Protein AF-A0A670JZL6-F1 (afdb_monomer_lite)

Secondary structure (DSSP, 8-state):
-HHHHHHHHHHHHHHHHHHHHHHHHHHTPSEE-TTT--EE--------GGG-EEPSSTT--EE-PPPP-------TT-----

pLDDT: mean 90.6, std 14.36, range [46.12, 98.62]

Radius of gyration: 22.81 Å; chains: 1; bounding box: 48×34×72 Å

Structure (mmCIF, N/CA/C/O backbone):
data_AF-A0A670JZL6-F1
#
_entry.id   AF-A0A670JZL6-F1
#
loop_
_atom_site.group_PDB
_atom_site.id
_atom_site.type_symbol
_atom_site.label_atom_id
_atom_site.label_alt_id
_atom_site.label_comp_id
_atom_site.label_asym_id
_atom_site.label_entity_id
_atom_site.label_seq_id
_atom_site.pdbx_PDB_ins_code
_atom_site.Cartn_x
_atom_site.Cartn_y
_atom_site.Cartn_z
_atom_site.occupancy
_atom_site.B_iso_or_equiv
_atom_site.auth_seq_id
_atom_site.auth_comp_id
_atom_site.auth_asym_id
_atom_site.auth_atom_id
_atom_site.pdbx_PDB_model_num
ATOM 1 N N . GLY A 1 1 ? 22.635 -14.290 -28.989 1.00 68.31 1 GLY A N 1
ATOM 2 C CA . GLY A 1 1 ? 22.411 -13.400 -30.149 1.00 68.31 1 GLY A CA 1
ATOM 3 C C . GLY A 1 1 ? 22.308 -11.965 -29.668 1.00 68.31 1 GLY A C 1
ATOM 4 O O . GLY A 1 1 ? 22.021 -11.776 -28.495 1.00 68.31 1 GLY A O 1
ATOM 5 N N . LEU A 1 2 ? 22.530 -10.978 -30.540 1.00 72.19 2 LEU A N 1
ATOM 6 C CA . LEU A 1 2 ? 22.588 -9.546 -30.185 1.00 72.19 2 LEU A CA 1
ATOM 7 C C . LEU A 1 2 ? 21.369 -9.053 -29.369 1.00 72.19 2 LEU A C 1
ATOM 9 O O . LEU A 1 2 ? 21.518 -8.260 -28.447 1.00 72.19 2 LEU A O 1
ATOM 13 N N . GLY A 1 3 ? 20.171 -9.581 -29.650 1.00 82.19 3 GLY A N 1
ATOM 14 C CA . GLY A 1 3 ? 18.945 -9.229 -28.920 1.00 82.19 3 GLY A CA 1
ATOM 15 C C . GLY A 1 3 ? 18.897 -9.704 -27.461 1.00 82.19 3 GLY A C 1
ATOM 16 O O . GLY A 1 3 ? 18.246 -9.068 -26.641 1.00 82.19 3 GLY A O 1
ATOM 17 N N . ASP A 1 4 ? 19.613 -10.778 -27.114 1.00 89.62 4 ASP A N 1
ATOM 18 C CA . ASP A 1 4 ? 19.689 -11.272 -25.730 1.00 89.62 4 ASP A CA 1
ATOM 19 C C . ASP A 1 4 ? 20.568 -10.359 -24.858 1.00 89.62 4 ASP A C 1
ATOM 21 O O . ASP A 1 4 ? 20.247 -10.114 -23.699 1.00 89.62 4 ASP A O 1
ATOM 25 N N . GLN A 1 5 ? 21.639 -9.790 -25.425 1.00 91.44 5 GLN A N 1
ATOM 26 C CA . GLN A 1 5 ? 22.460 -8.788 -24.735 1.00 91.44 5 GLN A CA 1
ATOM 27 C C . GLN A 1 5 ? 21.682 -7.487 -24.512 1.00 91.44 5 GLN A C 1
ATOM 29 O O . GLN A 1 5 ? 21.610 -7.017 -23.382 1.00 91.44 5 GLN A O 1
ATOM 34 N N . PHE A 1 6 ? 21.009 -6.973 -25.546 1.00 94.88 6 PHE A N 1
ATOM 35 C CA . PHE A 1 6 ? 20.193 -5.761 -25.421 1.00 94.88 6 PHE A CA 1
ATOM 36 C C . PHE A 1 6 ? 19.056 -5.915 -2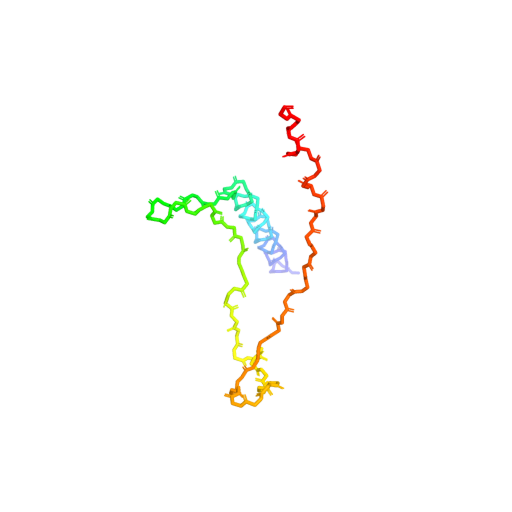4.398 1.00 94.88 6 PHE A C 1
ATOM 38 O O . PHE A 1 6 ? 18.799 -5.015 -23.602 1.00 94.88 6 PHE A O 1
ATOM 45 N N . TYR A 1 7 ? 18.379 -7.069 -24.380 1.00 96.31 7 TYR A N 1
ATOM 46 C CA . TYR A 1 7 ? 17.327 -7.329 -23.398 1.00 96.31 7 TYR A CA 1
ATOM 47 C C . TYR A 1 7 ? 17.877 -7.376 -21.966 1.00 96.31 7 TYR A C 1
ATOM 49 O O . TYR A 1 7 ? 17.277 -6.799 -21.059 1.00 96.31 7 TYR A O 1
ATOM 57 N N . LYS A 1 8 ? 19.037 -8.014 -21.757 1.00 96.06 8 LYS A N 1
ATOM 58 C CA . LYS A 1 8 ? 19.708 -8.047 -20.448 1.00 96.06 8 LYS A CA 1
ATOM 59 C C . LYS A 1 8 ? 20.070 -6.646 -19.963 1.00 96.06 8 LYS A C 1
ATOM 61 O O . LYS A 1 8 ? 19.711 -6.296 -18.841 1.00 96.06 8 LYS A O 1
ATOM 66 N N . GLU A 1 9 ? 20.678 -5.832 -20.821 1.00 96.69 9 GLU A N 1
ATOM 67 C CA . GLU A 1 9 ? 20.997 -4.433 -20.511 1.00 96.69 9 GLU A CA 1
ATOM 68 C C . GLU A 1 9 ? 19.733 -3.635 -20.163 1.00 96.69 9 GLU A C 1
ATOM 70 O O . GLU A 1 9 ? 19.688 -2.947 -19.143 1.00 96.69 9 GLU A O 1
ATOM 75 N N . ALA A 1 10 ? 18.650 -3.787 -20.932 1.00 97.25 10 ALA A N 1
ATOM 76 C CA . ALA A 1 10 ? 17.386 -3.110 -20.643 1.00 97.25 10 ALA A CA 1
ATOM 77 C C . ALA A 1 10 ? 16.828 -3.474 -19.254 1.00 97.25 10 ALA A C 1
ATOM 79 O O . ALA A 1 10 ? 16.398 -2.594 -18.504 1.00 97.25 10 ALA A O 1
ATOM 80 N N . ILE A 1 11 ? 16.881 -4.753 -18.869 1.00 97.69 11 ILE A N 1
ATOM 81 C CA . ILE A 1 11 ? 16.450 -5.208 -17.539 1.00 97.69 11 ILE A CA 1
ATOM 82 C C . ILE A 1 11 ? 17.338 -4.628 -16.433 1.00 97.69 11 ILE A C 1
ATOM 84 O O . ILE A 1 11 ? 16.824 -4.198 -15.395 1.00 97.69 11 ILE A O 1
ATOM 88 N N . GLU A 1 12 ? 18.652 -4.570 -16.640 1.00 98.00 12 GLU A N 1
ATOM 89 C CA . GLU A 1 12 ? 19.587 -3.964 -15.685 1.00 98.00 12 GLU A CA 1
ATOM 90 C C . GLU A 1 12 ? 19.333 -2.463 -15.504 1.00 98.00 12 GLU A C 1
ATOM 92 O O . GLU A 1 12 ? 19.331 -1.959 -14.373 1.00 98.00 12 GLU A O 1
ATOM 97 N N . HIS A 1 13 ? 19.024 -1.755 -16.590 1.00 98.12 13 HIS A N 1
ATOM 98 C CA . HIS A 1 13 ? 18.638 -0.346 -16.550 1.00 98.12 13 HIS A CA 1
ATOM 99 C C . HIS A 1 13 ? 17.320 -0.155 -15.785 1.00 98.12 13 HIS A C 1
ATOM 101 O O . HIS A 1 13 ? 17.238 0.704 -14.901 1.00 98.12 13 HIS A O 1
ATOM 107 N N . CYS A 1 14 ? 16.307 -0.990 -16.050 1.00 98.25 14 CYS A N 1
ATOM 108 C CA . CYS A 1 14 ? 15.039 -0.975 -15.315 1.00 98.25 14 CYS A CA 1
ATOM 109 C C . CYS A 1 14 ? 15.245 -1.227 -13.817 1.00 98.25 14 CYS A C 1
ATOM 111 O O . CYS A 1 14 ? 14.664 -0.529 -12.979 1.00 98.25 14 CYS A O 1
ATOM 113 N N . ARG A 1 15 ? 16.096 -2.196 -13.466 1.00 98.38 15 ARG A N 1
ATOM 114 C CA . ARG A 1 15 ? 16.439 -2.505 -12.075 1.00 98.38 15 ARG A CA 1
ATOM 115 C C . ARG A 1 15 ? 17.105 -1.314 -11.396 1.00 98.38 15 ARG A C 1
ATOM 117 O O . ARG A 1 15 ? 16.668 -0.916 -10.319 1.00 98.38 15 ARG A O 1
ATOM 124 N N . SER A 1 16 ? 18.113 -0.728 -12.036 1.00 98.44 16 SER A N 1
ATOM 125 C CA . SER A 1 16 ? 18.861 0.418 -11.505 1.00 98.44 16 SER A CA 1
ATOM 126 C C . SER A 1 16 ? 17.957 1.631 -11.286 1.00 98.44 16 SER A C 1
ATOM 128 O O . SER A 1 16 ? 18.014 2.281 -10.239 1.00 98.44 16 SER A O 1
ATOM 130 N N . TYR A 1 17 ? 17.055 1.897 -12.235 1.00 98.62 17 TYR A N 1
ATOM 131 C CA . TYR A 1 17 ? 16.044 2.942 -12.101 1.00 98.62 17 TYR A CA 1
ATOM 132 C C . TYR A 1 17 ? 15.098 2.685 -10.920 1.00 98.62 17 TYR A C 1
ATOM 134 O O . TYR A 1 17 ? 14.888 3.580 -10.101 1.00 98.62 17 TYR A O 1
ATOM 142 N N . ASN A 1 18 ? 14.567 1.465 -10.786 1.00 98.56 18 ASN A N 1
ATOM 143 C CA . ASN A 1 18 ? 13.670 1.108 -9.685 1.00 98.56 18 ASN A CA 1
ATOM 144 C C . ASN A 1 18 ? 14.366 1.234 -8.316 1.00 98.56 18 ASN A C 1
ATOM 146 O O . ASN A 1 18 ? 13.799 1.791 -7.375 1.00 98.56 18 ASN A O 1
ATOM 150 N N . SER A 1 19 ? 15.627 0.803 -8.212 1.00 98.56 19 SER A N 1
ATOM 151 C CA . SER A 1 19 ? 16.430 0.982 -6.997 1.00 98.56 19 SER A CA 1
ATOM 152 C C . SER A 1 19 ? 16.574 2.456 -6.618 1.00 98.56 19 SER A C 1
ATOM 154 O O . SER A 1 19 ? 16.349 2.812 -5.459 1.00 98.56 19 SER A O 1
ATOM 156 N N . ARG A 1 20 ? 16.876 3.326 -7.588 1.00 98.50 20 ARG A N 1
ATOM 157 C CA . ARG A 1 20 ? 16.958 4.772 -7.352 1.00 98.50 20 ARG A CA 1
ATOM 158 C C . ARG A 1 20 ? 15.610 5.363 -6.935 1.00 98.50 20 ARG A C 1
ATOM 160 O O . ARG A 1 20 ? 15.556 6.117 -5.968 1.00 98.50 20 ARG A O 1
ATOM 167 N N . LEU A 1 21 ? 14.522 4.970 -7.594 1.00 98.25 21 LEU A N 1
ATOM 168 C CA . LEU A 1 21 ? 13.166 5.408 -7.254 1.00 98.25 21 LEU A CA 1
ATOM 169 C C . LEU A 1 21 ? 12.781 5.024 -5.815 1.00 98.25 21 LEU A C 1
ATOM 171 O O . LEU A 1 21 ? 12.238 5.844 -5.074 1.00 98.25 21 LEU A O 1
ATOM 175 N N . CYS A 1 22 ? 13.087 3.793 -5.400 1.00 98.00 22 CYS A N 1
ATOM 176 C CA . CYS A 1 22 ? 12.851 3.327 -4.034 1.00 98.00 22 CYS A CA 1
ATOM 177 C C . CYS A 1 22 ? 13.668 4.125 -3.008 1.00 98.00 22 CYS A C 1
ATOM 179 O O . CYS A 1 22 ? 13.128 4.510 -1.967 1.00 98.00 22 CYS A O 1
ATOM 181 N N . ALA A 1 23 ? 14.939 4.410 -3.310 1.00 98.06 23 ALA A N 1
ATOM 182 C CA . ALA A 1 23 ? 15.804 5.207 -2.445 1.00 98.06 23 ALA A CA 1
ATOM 183 C C . ALA A 1 23 ? 15.264 6.637 -2.283 1.00 98.06 23 ALA A C 1
ATOM 185 O O . ALA A 1 23 ? 15.021 7.076 -1.158 1.00 98.06 23 ALA A O 1
ATOM 186 N N . GLU A 1 24 ? 14.969 7.324 -3.388 1.00 98.31 24 GLU A N 1
ATOM 187 C CA . GLU A 1 24 ? 14.389 8.673 -3.367 1.00 98.31 24 GLU A CA 1
ATOM 188 C C . GLU A 1 24 ? 13.061 8.715 -2.597 1.00 98.31 24 GLU A C 1
ATOM 190 O O . GLU A 1 24 ? 12.832 9.631 -1.805 1.00 98.31 24 GLU A O 1
ATOM 195 N N . ARG A 1 25 ? 12.198 7.704 -2.773 1.00 97.56 25 ARG A N 1
ATOM 196 C CA . ARG A 1 25 ? 10.943 7.582 -2.017 1.00 97.56 25 ARG A CA 1
ATOM 197 C C . ARG A 1 25 ? 11.193 7.458 -0.517 1.00 97.56 25 ARG A C 1
ATOM 199 O O . ARG A 1 25 ? 10.496 8.109 0.253 1.00 97.56 25 ARG A O 1
ATOM 206 N N . SER A 1 26 ? 12.149 6.626 -0.102 1.00 96.69 26 SER A N 1
ATOM 207 C CA . SER A 1 26 ? 12.441 6.417 1.322 1.00 96.69 26 SER A CA 1
ATOM 208 C C . SER A 1 26 ? 12.958 7.682 2.011 1.00 96.69 26 SER A C 1
ATOM 210 O O . SER A 1 26 ? 12.555 7.959 3.135 1.00 96.69 26 SER A O 1
ATOM 212 N N . VAL A 1 27 ? 13.769 8.484 1.313 1.00 96.38 27 VAL A N 1
ATOM 213 C CA . VAL A 1 27 ? 14.341 9.735 1.840 1.00 96.38 27 VAL A CA 1
ATOM 214 C C . VAL A 1 27 ? 13.286 10.833 2.008 1.00 96.38 27 VAL A C 1
ATOM 216 O O . VAL A 1 27 ? 13.436 11.701 2.860 1.00 96.38 27 VAL A O 1
ATOM 219 N N . ARG A 1 28 ? 12.205 10.804 1.219 1.00 95.62 28 ARG A N 1
ATOM 220 C CA . ARG A 1 28 ? 11.114 11.794 1.292 1.00 95.62 28 ARG A CA 1
ATOM 221 C C . ARG A 1 28 ? 10.027 11.452 2.317 1.00 95.62 28 ARG A C 1
ATOM 223 O O . ARG A 1 28 ? 9.072 12.213 2.439 1.00 95.62 28 ARG A O 1
ATOM 230 N N . LEU A 1 29 ? 10.121 10.316 3.012 1.00 95.31 29 LEU A N 1
ATOM 231 C CA . LEU A 1 29 ? 9.166 9.946 4.057 1.00 95.31 29 LEU A CA 1
ATOM 232 C C . LEU A 1 29 ? 9.635 10.440 5.438 1.00 95.31 29 LEU A C 1
ATOM 234 O O . LEU A 1 29 ? 10.823 10.340 5.742 1.00 95.31 29 LEU A O 1
ATOM 238 N N . PRO A 1 30 ? 8.715 10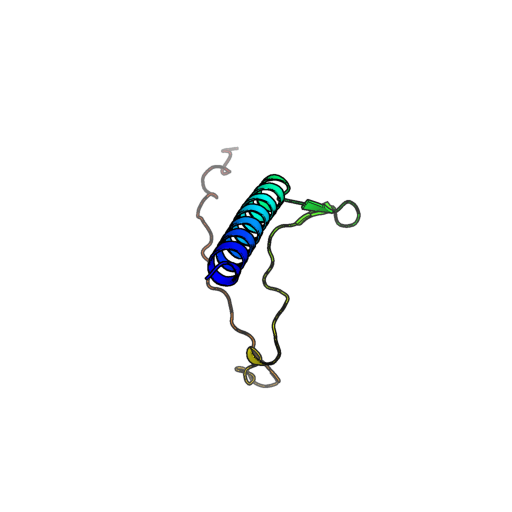.899 6.308 1.00 96.38 30 PRO A N 1
ATOM 239 C CA . PRO A 1 30 ? 7.274 11.046 6.076 1.00 96.38 30 PRO A CA 1
ATOM 240 C C . PRO A 1 30 ? 6.923 12.259 5.196 1.00 96.38 30 PRO A C 1
ATOM 242 O O . PRO A 1 30 ? 7.625 13.266 5.200 1.00 96.38 30 PRO A O 1
ATOM 245 N N . PHE A 1 31 ? 5.793 12.184 4.488 1.00 96.19 31 PHE A N 1
ATOM 246 C CA . PHE A 1 31 ? 5.231 13.326 3.760 1.00 96.19 31 PHE A CA 1
ATOM 247 C C . PHE A 1 31 ? 4.394 14.191 4.708 1.00 96.19 31 PHE A C 1
ATOM 249 O O . PHE A 1 31 ? 3.482 13.683 5.354 1.00 96.19 31 PHE A O 1
ATOM 256 N N . LEU A 1 32 ? 4.685 15.488 4.795 1.00 97.00 32 LEU A N 1
ATOM 257 C CA . LEU A 1 32 ? 3.931 16.412 5.639 1.00 97.00 32 LEU A CA 1
ATOM 258 C C . LEU A 1 32 ? 2.781 17.043 4.843 1.00 97.00 32 LEU A C 1
ATOM 260 O O . LEU A 1 32 ? 3.013 17.897 3.988 1.00 97.00 32 LEU A O 1
ATOM 264 N N . ASP A 1 33 ? 1.550 16.625 5.133 1.00 96.81 33 ASP A N 1
ATOM 265 C CA . ASP A 1 33 ? 0.348 17.169 4.500 1.00 96.81 33 ASP A CA 1
ATOM 266 C C . ASP A 1 33 ? -0.073 18.486 5.170 1.00 96.81 33 ASP A C 1
ATOM 268 O O . ASP A 1 33 ? -0.416 18.520 6.353 1.00 96.81 33 ASP A O 1
ATOM 272 N N . SER A 1 34 ? -0.062 19.579 4.406 1.00 96.94 34 SER A N 1
ATOM 273 C CA . SER A 1 34 ? -0.348 20.926 4.907 1.00 96.94 34 SER A CA 1
ATOM 274 C C . SER A 1 34 ? -1.817 21.168 5.248 1.00 96.94 34 SER A C 1
ATOM 276 O O . SER A 1 34 ? -2.100 22.035 6.072 1.00 96.94 34 SER A O 1
ATOM 278 N N . GLN A 1 35 ? -2.752 20.429 4.644 1.00 97.94 35 GLN A N 1
ATOM 279 C CA . GLN A 1 35 ? -4.182 20.641 4.889 1.00 97.94 35 GLN A CA 1
ATOM 280 C C . GLN A 1 35 ? -4.643 19.958 6.177 1.00 97.94 35 GLN A C 1
ATOM 282 O O . GLN A 1 35 ? -5.487 20.495 6.890 1.00 97.94 35 GLN A O 1
ATOM 287 N N . THR A 1 36 ? -4.091 18.780 6.486 1.00 96.50 36 THR A N 1
ATOM 288 C CA . THR A 1 36 ? -4.490 17.977 7.657 1.00 96.50 36 THR A CA 1
ATOM 289 C C . THR A 1 36 ? -3.495 18.039 8.815 1.00 96.50 36 THR A C 1
ATOM 291 O O . THR A 1 36 ? -3.832 17.639 9.928 1.00 96.50 36 THR A O 1
ATOM 294 N N . GLY A 1 37 ? -2.264 18.502 8.573 1.00 96.38 37 GLY A N 1
ATOM 295 C CA . GLY A 1 37 ? -1.176 18.490 9.554 1.00 96.38 37 GLY A CA 1
ATOM 296 C C . GLY A 1 37 ? -0.609 17.095 9.843 1.00 96.38 37 GLY A C 1
ATOM 297 O O . GLY A 1 37 ? 0.181 16.931 10.773 1.00 96.38 37 GLY A O 1
ATOM 298 N N . VAL A 1 38 ? -0.999 16.070 9.078 1.00 96.94 38 VAL A N 1
ATOM 299 C CA . VAL A 1 38 ? -0.556 14.688 9.294 1.00 96.94 38 VAL A CA 1
ATOM 300 C C . VAL A 1 38 ? 0.781 14.435 8.594 1.00 96.94 38 VAL A C 1
ATOM 302 O O . VAL A 1 38 ? 0.918 14.630 7.387 1.00 96.94 38 VAL A O 1
ATOM 305 N N . ALA A 1 39 ? 1.756 13.904 9.337 1.00 97.44 39 ALA A N 1
ATOM 306 C CA . ALA A 1 39 ? 2.975 13.326 8.772 1.00 97.44 39 ALA A CA 1
ATOM 307 C C . ALA A 1 39 ? 2.686 11.908 8.238 1.00 97.44 39 ALA A C 1
ATOM 309 O O . ALA A 1 39 ? 2.750 10.906 8.959 1.00 97.44 39 ALA A O 1
ATOM 310 N N . GLN A 1 40 ? 2.311 11.829 6.965 1.00 96.62 40 GLN A N 1
ATOM 311 C CA . GLN A 1 40 ? 1.874 10.615 6.291 1.00 96.62 40 GLN A CA 1
ATOM 312 C C . GLN A 1 40 ? 3.037 9.660 5.986 1.00 96.62 40 GLN A C 1
ATOM 314 O O . GLN A 1 40 ? 4.122 10.047 5.554 1.00 96.62 40 GLN A O 1
ATOM 319 N N . ASN A 1 41 ? 2.768 8.370 6.173 1.00 96.19 41 ASN A N 1
ATOM 320 C CA . ASN A 1 41 ? 3.646 7.253 5.830 1.00 96.19 41 ASN A CA 1
ATOM 321 C C . ASN A 1 41 ? 2.882 6.237 4.966 1.00 96.19 41 ASN A C 1
ATOM 323 O O . ASN A 1 41 ? 1.713 6.441 4.636 1.00 96.19 41 ASN A O 1
ATOM 327 N N . ASN A 1 42 ? 3.520 5.112 4.628 1.00 95.88 42 ASN A N 1
ATOM 328 C CA . ASN A 1 42 ? 2.828 3.988 3.994 1.00 95.88 42 ASN A CA 1
ATOM 329 C C . ASN A 1 42 ? 1.614 3.556 4.836 1.00 95.88 42 ASN A C 1
ATOM 331 O O . ASN A 1 42 ? 1.740 3.280 6.032 1.00 95.88 42 ASN A O 1
ATOM 335 N N . CYS A 1 43 ? 0.451 3.464 4.197 1.00 94.62 43 CYS A N 1
ATOM 336 C CA . CYS A 1 43 ? -0.811 3.087 4.822 1.00 94.62 43 CYS A CA 1
ATOM 337 C C . CYS A 1 43 ? -1.345 1.767 4.242 1.00 94.62 43 CYS A C 1
ATOM 339 O O . CYS A 1 43 ? -0.916 1.316 3.183 1.00 94.62 43 CYS A O 1
ATOM 341 N N . TYR A 1 44 ? -2.292 1.150 4.951 1.00 95.75 44 TYR A N 1
ATOM 342 C CA . TYR A 1 44 ? -2.914 -0.131 4.574 1.00 95.75 44 TYR A CA 1
ATOM 343 C C . TYR A 1 44 ? -4.427 0.014 4.358 1.00 95.75 44 TYR A C 1
ATOM 345 O O . TYR A 1 44 ? -5.171 -0.950 4.483 1.00 95.75 44 TYR A O 1
ATOM 353 N N . ILE A 1 45 ? -4.894 1.236 4.089 1.00 95.62 45 ILE A N 1
ATOM 354 C CA . ILE A 1 45 ? -6.325 1.540 3.924 1.00 95.62 45 ILE A CA 1
ATOM 355 C C . ILE A 1 45 ? -6.868 1.056 2.574 1.00 95.62 45 ILE A C 1
ATOM 357 O O . ILE A 1 45 ? -8.058 0.785 2.441 1.00 95.62 45 ILE A O 1
ATOM 361 N N . TRP A 1 46 ? -5.993 0.929 1.574 1.00 96.75 46 TRP A N 1
ATOM 362 C CA . TRP A 1 46 ? -6.352 0.498 0.230 1.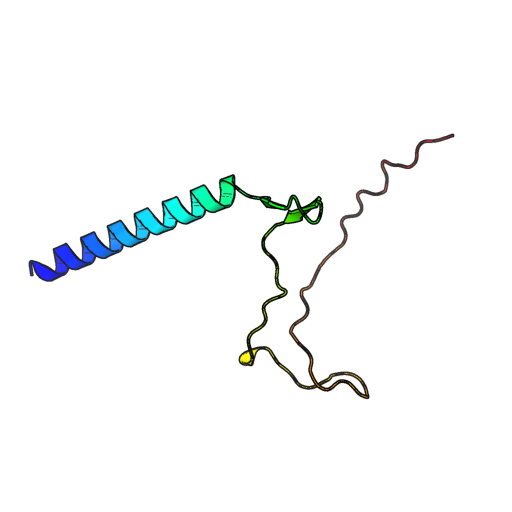00 96.75 46 TRP A CA 1
ATOM 363 C C . TRP A 1 46 ? -6.374 -1.028 0.157 1.00 96.75 46 TRP A C 1
ATOM 365 O O . TRP A 1 46 ? -5.330 -1.675 0.084 1.00 96.75 46 TRP A O 1
ATOM 375 N N . MET A 1 47 ? -7.578 -1.598 0.179 1.00 97.44 47 MET A N 1
ATOM 376 C CA . MET A 1 47 ? -7.810 -3.037 0.078 1.00 97.44 47 MET A CA 1
ATOM 377 C C . MET A 1 47 ? -8.481 -3.387 -1.253 1.00 97.44 47 MET A C 1
ATOM 379 O O . MET A 1 47 ? -9.450 -2.756 -1.667 1.00 97.44 47 MET A O 1
ATOM 383 N N . GLU A 1 48 ? -7.993 -4.432 -1.917 1.00 97.75 48 GLU A N 1
ATOM 384 C CA . GLU A 1 48 ? -8.582 -4.953 -3.149 1.00 97.75 48 GLU A CA 1
ATOM 385 C C . GLU A 1 48 ? -9.832 -5.812 -2.895 1.00 97.75 48 GLU A C 1
ATOM 387 O O . GLU A 1 48 ? -10.015 -6.387 -1.821 1.00 97.75 48 GLU A O 1
ATOM 392 N N . LYS A 1 49 ? -10.665 -5.998 -3.931 1.00 97.75 49 LYS A N 1
ATOM 393 C CA . LYS A 1 49 ? -11.864 -6.857 -3.867 1.00 97.75 49 LYS A CA 1
ATOM 394 C C . LYS A 1 49 ? -11.538 -8.293 -3.439 1.00 97.75 49 LYS A C 1
ATOM 396 O O . LYS A 1 49 ? -12.325 -8.885 -2.711 1.00 97.75 49 LYS A O 1
ATOM 401 N N . ARG A 1 50 ? -10.377 -8.831 -3.833 1.00 97.88 50 ARG A N 1
ATOM 402 C CA . ARG A 1 50 ? -9.920 -10.174 -3.425 1.00 97.88 50 ARG A CA 1
ATOM 403 C C . ARG A 1 50 ? -9.627 -10.304 -1.925 1.00 97.88 50 ARG A C 1
ATOM 405 O O . ARG A 1 50 ? -9.603 -11.416 -1.421 1.00 97.88 50 ARG A O 1
ATOM 412 N N . HIS A 1 51 ? -9.420 -9.193 -1.214 1.00 98.00 51 HIS A N 1
ATOM 413 C CA . HIS A 1 51 ? -9.237 -9.191 0.241 1.00 98.00 51 HIS A CA 1
ATOM 414 C C . HIS A 1 51 ? -10.567 -9.146 1.002 1.00 98.00 51 HIS A C 1
ATOM 416 O O . HIS A 1 51 ? -10.576 -9.272 2.222 1.00 98.00 51 HIS A O 1
ATOM 422 N N . ARG A 1 52 ? -11.690 -8.930 0.313 1.00 98.31 52 ARG A N 1
ATOM 423 C CA . ARG A 1 52 ? -13.006 -8.855 0.941 1.00 98.31 52 ARG A CA 1
ATOM 424 C C . ARG A 1 52 ? -13.468 -10.257 1.342 1.00 98.31 52 ARG A C 1
ATOM 426 O O . ARG A 1 52 ? -13.782 -11.073 0.481 1.00 98.31 52 ARG A O 1
ATOM 433 N N . GLY A 1 53 ? -13.536 -10.511 2.642 1.00 97.88 53 GLY A N 1
ATOM 434 C CA . GLY A 1 53 ? -14.140 -11.706 3.227 1.00 97.88 53 GLY A CA 1
ATOM 435 C C . GLY A 1 53 ? -15.589 -11.476 3.676 1.00 97.88 53 GLY A C 1
ATOM 436 O O . GLY A 1 53 ? -16.062 -10.332 3.672 1.00 97.88 53 GLY A O 1
ATOM 437 N N . PRO A 1 54 ? -16.298 -12.540 4.089 1.00 98.00 54 PRO A N 1
ATOM 438 C CA . PRO A 1 54 ? -17.617 -12.418 4.707 1.00 98.00 54 PRO A CA 1
ATOM 439 C C . PRO A 1 54 ? -17.539 -11.662 6.046 1.00 98.00 54 PRO A C 1
ATOM 441 O O . PRO A 1 54 ? -16.473 -11.555 6.661 1.00 98.00 54 PRO A O 1
ATOM 444 N N . GLY A 1 55 ? -18.662 -11.110 6.507 1.00 98.12 55 GLY A N 1
ATOM 445 C CA . GLY A 1 55 ? -18.764 -10.552 7.858 1.00 98.12 55 GLY A CA 1
ATOM 446 C C . GLY A 1 55 ? -18.505 -11.600 8.945 1.00 98.12 55 GLY A C 1
ATOM 447 O O . GLY A 1 55 ? -18.873 -12.760 8.777 1.00 98.12 55 GLY A O 1
ATOM 448 N N . LEU A 1 56 ? -17.862 -11.197 10.046 1.00 97.44 56 LEU A N 1
ATOM 449 C CA . LEU A 1 56 ? -17.574 -12.077 11.191 1.00 97.44 56 LEU A CA 1
ATOM 450 C C . LEU A 1 56 ? -18.545 -11.872 12.365 1.00 97.44 56 LEU A C 1
ATOM 452 O O . LEU A 1 56 ? -18.691 -12.766 13.193 1.00 97.44 56 LEU A O 1
ATOM 456 N N . ALA A 1 57 ? -19.201 -10.712 12.442 1.00 97.56 57 ALA A N 1
ATOM 457 C CA . ALA A 1 57 ? -20.169 -10.369 13.483 1.00 97.56 57 ALA A CA 1
ATOM 458 C C . ALA A 1 57 ? -21.596 -10.201 12.916 1.00 97.56 57 ALA A C 1
ATOM 460 O O . ALA A 1 57 ? -21.750 -9.887 11.730 1.00 97.56 57 ALA A O 1
ATOM 461 N N . PRO A 1 58 ? -22.655 -10.361 13.738 1.00 97.81 58 PRO A N 1
ATOM 462 C CA . PRO A 1 58 ? -24.030 -10.099 13.312 1.00 97.81 58 PRO A CA 1
ATOM 463 C C . PRO A 1 58 ? -24.194 -8.694 12.712 1.00 97.81 58 PRO A C 1
ATOM 465 O O . PRO A 1 58 ? -23.730 -7.710 13.281 1.00 97.81 58 PRO A O 1
ATOM 468 N N . GLY A 1 59 ? -24.844 -8.604 11.548 1.00 97.56 59 GLY A N 1
ATOM 469 C CA . GLY A 1 59 ? -25.045 -7.346 10.815 1.00 97.56 59 GLY A CA 1
ATOM 470 C C . GLY A 1 59 ? -23.845 -6.871 9.983 1.00 97.56 59 GLY A C 1
ATOM 471 O O . GLY A 1 59 ? -23.968 -5.903 9.234 1.00 97.56 59 GLY A O 1
ATOM 472 N N . GLN A 1 60 ? -22.695 -7.547 10.052 1.00 98.19 60 GLN A N 1
ATOM 473 C CA . GLN A 1 60 ? -21.527 -7.204 9.247 1.00 98.19 60 GLN A CA 1
ATOM 474 C C . GLN A 1 60 ? -21.638 -7.812 7.840 1.00 98.19 60 GLN A C 1
ATOM 476 O O . GLN A 1 60 ? -21.762 -9.023 7.687 1.00 98.19 60 GLN A O 1
ATOM 481 N N . LEU A 1 61 ? -21.544 -6.983 6.796 1.00 97.62 61 LEU A N 1
ATOM 482 C CA . LEU A 1 61 ? -21.575 -7.466 5.406 1.00 97.62 61 LEU A CA 1
ATOM 483 C C . LEU A 1 61 ? -20.233 -8.068 4.974 1.00 97.62 61 LEU A C 1
ATOM 485 O O . LEU A 1 61 ? -20.193 -9.113 4.329 1.00 97.62 61 LEU A O 1
ATOM 489 N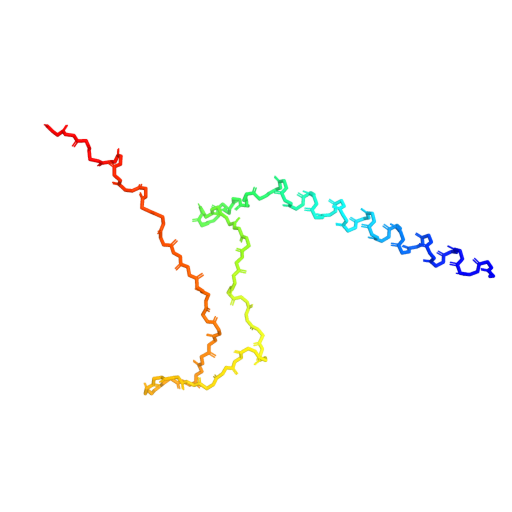 N . TYR A 1 62 ? -19.131 -7.407 5.336 1.00 98.25 62 TYR A N 1
ATOM 490 C CA . TYR A 1 62 ? -17.790 -7.777 4.898 1.00 98.25 62 TYR A CA 1
ATOM 491 C C . TYR A 1 62 ? -16.745 -7.566 5.985 1.00 98.25 62 TYR A C 1
ATOM 493 O O . TYR A 1 62 ? -16.870 -6.673 6.825 1.00 98.25 62 TYR A O 1
ATOM 501 N N . THR A 1 63 ? -15.665 -8.334 5.889 1.00 98.06 63 THR A N 1
ATOM 502 C CA . THR A 1 63 ? -14.454 -8.181 6.703 1.00 98.06 63 THR A CA 1
ATOM 503 C C . THR A 1 63 ? -13.240 -8.059 5.790 1.00 98.06 63 THR A C 1
ATOM 505 O O . THR A 1 63 ? -13.220 -8.637 4.706 1.00 98.06 63 THR A O 1
ATOM 508 N N . TYR A 1 64 ? -12.218 -7.326 6.222 1.00 98.06 64 TYR A N 1
ATOM 509 C CA . TYR A 1 64 ? -10.919 -7.259 5.549 1.00 98.06 64 TYR A CA 1
ATOM 510 C C . TYR A 1 64 ? -9.812 -7.731 6.502 1.00 98.06 64 TYR A C 1
ATOM 512 O O . TYR A 1 64 ? -9.998 -7.646 7.719 1.00 98.06 64 TYR A O 1
ATOM 520 N N . PRO A 1 65 ? -8.669 -8.222 5.988 1.00 96.81 65 PRO A N 1
ATOM 521 C CA . PRO A 1 65 ? -7.570 -8.696 6.817 1.00 96.81 65 PRO A CA 1
ATOM 522 C C . PRO A 1 65 ? -7.106 -7.622 7.803 1.00 96.81 65 PRO A C 1
ATOM 524 O O . PRO A 1 65 ? -6.705 -6.525 7.408 1.00 96.81 65 PRO A O 1
ATOM 527 N N . ALA A 1 66 ? -7.150 -7.949 9.093 1.00 95.00 66 ALA A N 1
ATOM 528 C CA . ALA A 1 66 ? -6.622 -7.089 10.139 1.00 95.00 66 ALA A CA 1
ATOM 529 C C . ALA A 1 66 ? -5.099 -7.242 10.230 1.00 95.00 66 ALA A C 1
ATOM 531 O O . ALA A 1 66 ? -4.553 -8.337 10.084 1.00 95.00 66 ALA A O 1
ATOM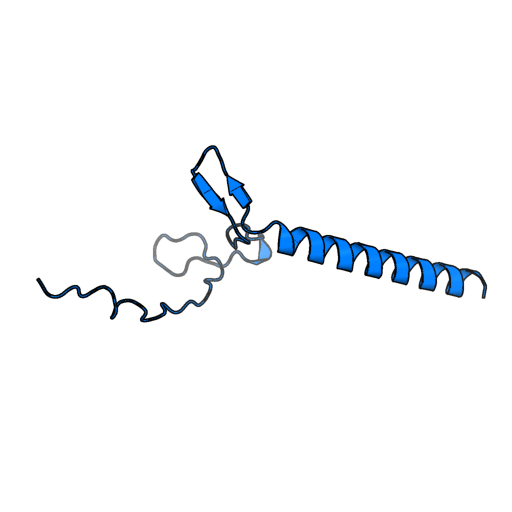 532 N N . ARG A 1 67 ? -4.399 -6.139 10.507 1.00 92.81 67 ARG A N 1
ATOM 533 C CA . ARG A 1 67 ? -2.949 -6.154 10.711 1.00 92.81 67 ARG A CA 1
ATOM 534 C C . ARG A 1 67 ? -2.638 -6.316 12.192 1.00 92.81 67 ARG A C 1
ATOM 536 O O . ARG A 1 67 ? -3.071 -5.502 13.003 1.00 92.81 67 ARG A O 1
ATOM 543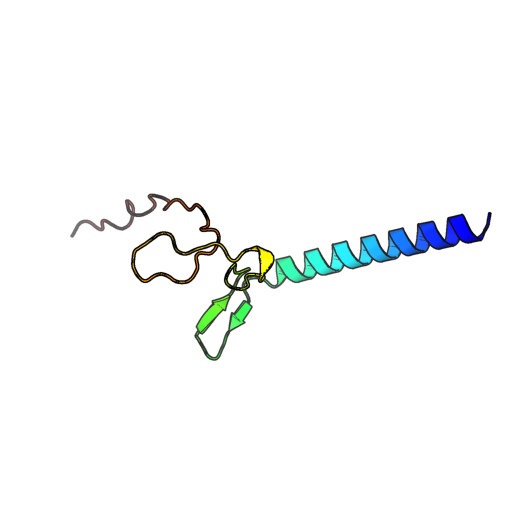 N N . CYS A 1 68 ? -1.845 -7.324 12.538 1.00 94.50 68 CYS A N 1
ATOM 544 C CA . CYS A 1 68 ? -1.345 -7.481 13.899 1.00 94.50 68 CYS A CA 1
ATOM 545 C C . CYS A 1 68 ? -0.425 -6.309 14.261 1.00 94.50 68 CYS A C 1
ATOM 547 O O . CYS A 1 68 ? 0.474 -5.949 13.499 1.00 94.50 68 CYS A O 1
ATOM 549 N N . TRP A 1 69 ? -0.633 -5.731 15.438 1.00 92.38 69 TRP A N 1
ATOM 550 C CA . TRP A 1 69 ? 0.200 -4.666 15.985 1.00 92.38 69 TRP A CA 1
ATOM 551 C C . TRP A 1 69 ? 0.430 -4.908 17.475 1.00 92.38 69 TRP A C 1
ATOM 553 O O . TRP A 1 69 ? -0.317 -5.634 18.129 1.00 92.38 69 TRP A O 1
ATOM 563 N N . ARG A 1 70 ? 1.494 -4.314 18.012 1.00 93.19 70 ARG A N 1
ATOM 564 C CA . ARG A 1 70 ? 1.821 -4.356 19.438 1.00 93.19 70 ARG A CA 1
ATOM 565 C C . ARG A 1 70 ? 2.206 -2.952 19.876 1.00 93.19 70 ARG A C 1
ATOM 567 O O . ARG A 1 70 ? 3.080 -2.340 19.264 1.00 93.19 70 ARG A O 1
ATOM 574 N N . LYS A 1 71 ? 1.561 -2.440 20.924 1.00 90.44 71 LYS A N 1
ATOM 575 C CA . LYS A 1 71 ? 1.982 -1.189 21.561 1.00 90.44 71 LYS A CA 1
ATOM 576 C C . LYS A 1 71 ? 3.342 -1.419 22.221 1.00 90.44 71 LYS A C 1
ATOM 578 O O . LYS A 1 71 ? 3.529 -2.428 22.891 1.00 90.44 71 LYS A O 1
ATOM 583 N N . ARG A 1 72 ? 4.295 -0.509 22.023 1.00 78.12 72 ARG A N 1
ATOM 584 C CA . ARG A 1 72 ? 5.548 -0.523 22.787 1.00 78.12 72 ARG A CA 1
ATOM 585 C C . ARG A 1 72 ? 5.307 0.178 24.123 1.00 78.12 72 ARG A C 1
ATOM 587 O O . ARG A 1 72 ? 4.769 1.285 24.133 1.00 78.12 72 ARG A O 1
ATOM 594 N N . ASP A 1 73 ? 5.741 -0.428 25.222 1.00 73.94 73 ASP A N 1
ATOM 595 C CA . ASP A 1 73 ? 5.613 0.128 26.575 1.00 73.94 73 ASP A CA 1
ATOM 596 C C . ASP A 1 73 ? 6.647 1.242 26.833 1.00 73.94 73 ASP A C 1
ATOM 598 O O . ASP A 1 73 ? 7.519 1.128 27.684 1.00 73.94 73 ASP A O 1
ATOM 602 N N . VAL A 1 74 ? 6.589 2.345 26.082 1.00 59.94 74 VAL A N 1
ATOM 603 C CA . VAL A 1 74 ? 7.413 3.553 26.326 1.00 59.94 74 VAL A CA 1
ATOM 604 C C . VAL A 1 74 ? 6.567 4.616 27.033 1.00 59.94 74 VAL A C 1
ATOM 606 O O . VAL A 1 74 ? 6.556 5.780 26.661 1.00 59.94 74 VAL A O 1
ATOM 609 N N . CYS A 1 75 ? 5.779 4.210 28.031 1.00 52.88 75 CYS A N 1
ATOM 610 C CA . CYS A 1 75 ? 4.971 5.131 28.841 1.00 52.88 75 CYS A CA 1
ATOM 611 C C . CYS A 1 75 ? 5.544 5.339 30.258 1.00 52.88 75 CYS A C 1
ATOM 613 O O . CYS A 1 75 ? 4.972 6.083 31.047 1.00 52.88 75 CYS A O 1
ATOM 615 N N . ILE A 1 76 ? 6.674 4.709 30.604 1.00 50.84 76 ILE A N 1
ATOM 616 C CA . ILE A 1 76 ? 7.249 4.771 31.963 1.00 50.84 76 ILE A CA 1
ATOM 617 C C . ILE A 1 76 ? 8.111 6.017 32.233 1.00 50.84 76 ILE A C 1
ATOM 619 O O . ILE A 1 76 ? 8.400 6.291 33.390 1.00 50.84 76 ILE A O 1
ATOM 623 N N . LEU A 1 77 ? 8.482 6.802 31.213 1.00 52.28 77 LEU A N 1
ATOM 624 C CA . LEU A 1 77 ? 9.319 8.006 31.381 1.00 52.28 77 LEU A CA 1
ATOM 625 C C . LEU A 1 77 ? 8.532 9.330 31.443 1.00 52.28 77 LEU A C 1
ATOM 627 O O . LEU A 1 77 ? 9.141 10.385 31.558 1.00 52.28 77 LEU A O 1
ATOM 631 N N . LEU A 1 78 ? 7.194 9.290 31.412 1.00 55.03 78 LEU A N 1
ATOM 632 C CA . LEU A 1 78 ? 6.334 10.468 31.627 1.00 55.03 78 LEU A CA 1
ATOM 633 C C . LEU A 1 78 ? 5.563 10.409 32.955 1.00 55.03 78 LEU A C 1
ATOM 635 O O . LEU A 1 78 ? 4.509 11.021 33.097 1.00 55.03 78 LEU A O 1
ATOM 639 N N . LYS A 1 79 ? 6.085 9.689 33.954 1.00 52.66 79 LYS A N 1
ATOM 640 C CA . LYS A 1 79 ? 5.732 9.965 35.350 1.00 52.66 79 LYS A CA 1
ATOM 641 C C . LYS A 1 79 ? 6.717 11.007 35.870 1.00 52.66 79 LYS A C 1
ATOM 643 O O . LYS A 1 79 ? 7.723 10.655 36.473 1.00 52.66 79 LYS A O 1
ATOM 648 N N . THR A 1 80 ? 6.459 12.281 35.594 1.00 46.12 80 THR A N 1
ATOM 649 C CA . THR A 1 80 ? 7.050 13.362 36.391 1.00 46.12 80 THR A CA 1
ATOM 650 C C . THR A 1 80 ? 6.548 13.200 37.831 1.00 46.12 80 THR A C 1
ATOM 652 O O . THR A 1 80 ? 5.327 13.188 38.016 1.00 46.12 80 THR A O 1
ATOM 655 N N . PRO A 1 81 ? 7.417 13.028 38.843 1.00 58.28 81 PRO A N 1
ATOM 656 C CA . PRO A 1 81 ? 6.993 13.210 40.223 1.00 58.28 81 PRO A CA 1
ATOM 657 C C . PRO A 1 81 ? 6.646 14.691 40.412 1.00 58.28 81 PRO A C 1
ATOM 659 O O . PRO A 1 81 ? 7.433 15.558 40.029 1.00 58.28 81 PRO A O 1
ATOM 662 N N . GLY A 1 82 ? 5.431 14.946 40.899 1.00 50.12 82 GLY A N 1
ATOM 663 C CA . GLY A 1 82 ? 5.028 16.252 41.421 1.00 50.12 82 GLY A CA 1
ATOM 664 C C . GLY A 1 82 ? 5.590 16.501 42.811 1.00 50.12 82 GLY A C 1
ATOM 665 O O . GLY A 1 82 ? 6.090 15.530 43.427 1.00 50.12 82 GLY A O 1
#

Organism: Podarcis muralis (NCBI:txid64176)

Foldseek 3Di:
DVVVVVVVVVVVVVVVVVVVVVVVVVVCAQPQDPVPRDRDDDDDPDDDPVQWDADPDPPGGTDGDDDDDDDDPPPVVPPDPD

Sequence (82 aa):
GLGDQFYKEAIEHCRSYNSRLCAERSVRLPFLDSQTGVAQNNCYIWMEKRHRGPGLAPGQLYTYPARCWRKRDVCILLKTPG

InterPro domains:
  IPR025750 DPF1-3, N-terminal domain [PF14051] (4-72)